Protein AF-A0A450T151-F1 (afdb_monomer_lite)

InterPro domains:
  IPR036610 PEBP-like superfamily [G3DSA:3.90.280.10] (1-53)
  IPR036610 PEBP-like superfamily [SSF49777] (1-51)

Radius of gyration: 15.23 Å; chains: 1; bounding box: 37×18×40 Å

Structure (mmCIF, N/CA/C/O backbone):
data_AF-A0A450T151-F1
#
_entry.id   AF-A0A450T151-F1
#
loop_
_atom_site.group_PDB
_atom_site.id
_atom_site.type_symbol
_atom_site.label_atom_id
_atom_site.label_alt_id
_atom_site.label_comp_id
_atom_site.label_asym_id
_atom_site.label_entity_id
_atom_site.label_seq_id
_atom_site.pdbx_PDB_ins_code
_atom_site.Cartn_x
_atom_site.Cartn_y
_atom_site.Cartn_z
_atom_site.occupancy
_atom_site.B_iso_or_equiv
_atom_site.auth_seq_id
_atom_site.a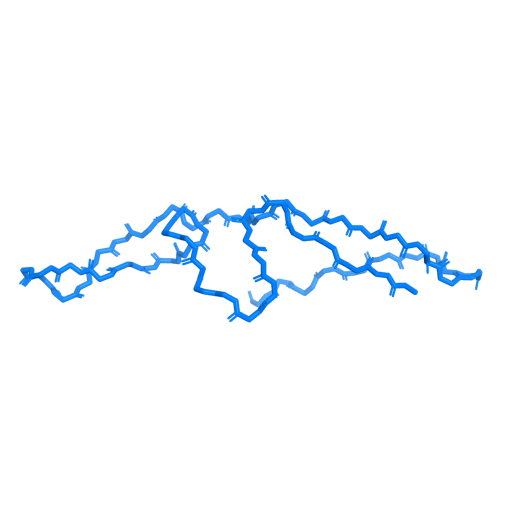uth_comp_id
_atom_site.auth_asym_id
_atom_site.auth_atom_id
_atom_site.pdbx_PDB_model_num
ATOM 1 N N . MET A 1 1 ? 6.057 4.707 -14.909 1.00 91.88 1 MET A N 1
ATOM 2 C CA . MET A 1 1 ? 6.143 4.287 -13.496 1.00 91.88 1 MET A CA 1
ATOM 3 C C . MET A 1 1 ? 4.778 3.862 -13.003 1.00 91.88 1 MET A C 1
ATOM 5 O O . MET A 1 1 ? 3.798 4.524 -13.325 1.00 91.88 1 MET A O 1
ATOM 9 N N . LYS A 1 2 ? 4.725 2.774 -12.235 1.00 94.25 2 LYS A N 1
ATOM 10 C CA . LYS A 1 2 ? 3.530 2.264 -11.555 1.00 94.25 2 LYS A CA 1
ATOM 11 C C . LYS A 1 2 ? 3.895 1.915 -10.113 1.00 94.25 2 LYS A C 1
ATOM 13 O O . LYS A 1 2 ? 4.932 1.292 -9.898 1.00 94.25 2 LYS A O 1
ATOM 18 N N . LEU A 1 3 ? 3.053 2.303 -9.160 1.00 93.75 3 LEU A N 1
ATOM 19 C CA . LEU A 1 3 ? 3.166 1.953 -7.744 1.00 93.75 3 LEU A CA 1
ATOM 20 C C . LEU A 1 3 ? 2.036 0.987 -7.392 1.00 93.75 3 LEU A C 1
ATOM 22 O O . LEU A 1 3 ? 0.887 1.227 -7.758 1.00 93.75 3 LEU A O 1
ATOM 26 N N . THR A 1 4 ? 2.360 -0.093 -6.695 1.00 94.62 4 THR A N 1
ATOM 27 C CA . THR A 1 4 ? 1.386 -1.072 -6.205 1.00 94.62 4 THR A CA 1
ATOM 28 C C . THR A 1 4 ? 1.563 -1.293 -4.711 1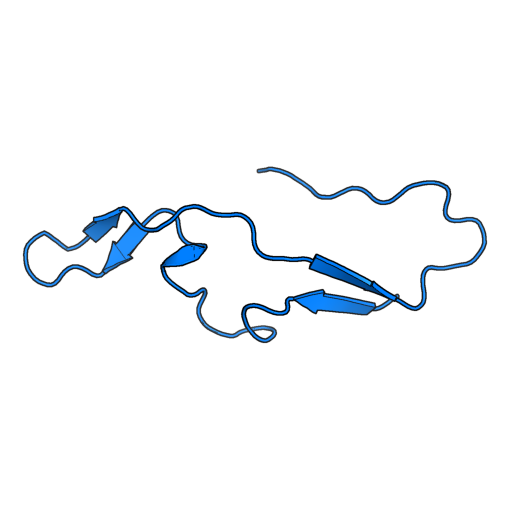.00 94.62 4 THR A C 1
ATOM 30 O O . THR A 1 4 ? 2.693 -1.356 -4.223 1.00 94.62 4 THR A O 1
ATOM 33 N N . CYS A 1 5 ? 0.441 -1.446 -4.014 1.00 94.25 5 CYS A N 1
ATOM 34 C CA . CYS A 1 5 ? 0.358 -1.836 -2.614 1.00 94.25 5 CYS A CA 1
ATOM 35 C C . CYS A 1 5 ? -0.263 -3.235 -2.557 1.00 94.25 5 CYS A C 1
ATOM 37 O O . CYS A 1 5 ? -1.323 -3.449 -3.135 1.00 94.25 5 CYS A O 1
ATOM 39 N N . GLY A 1 6 ? 0.395 -4.193 -1.901 1.00 92.38 6 GLY A N 1
ATOM 40 C CA . GLY A 1 6 ? -0.155 -5.550 -1.754 1.00 92.38 6 GLY A CA 1
ATOM 41 C C . GLY A 1 6 ? -1.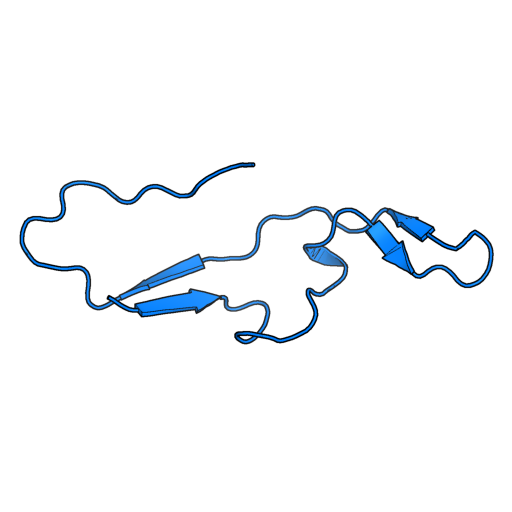256 -5.657 -0.694 1.00 92.38 6 GLY A C 1
ATOM 42 O O . GLY A 1 6 ? -1.907 -6.690 -0.589 1.00 92.38 6 GLY A O 1
ATOM 43 N N . SER A 1 7 ? -1.434 -4.605 0.107 1.00 93.38 7 SER A N 1
ATOM 44 C CA . SER A 1 7 ? -2.302 -4.607 1.284 1.00 93.38 7 SER A CA 1
ATOM 45 C C . SER A 1 7 ? -3.712 -4.075 1.025 1.00 93.38 7 SER A C 1
ATOM 47 O O . SER A 1 7 ? -4.622 -4.395 1.784 1.00 93.38 7 SER A O 1
ATOM 49 N N . PHE A 1 8 ? -3.885 -3.213 0.019 1.00 94.06 8 PHE A N 1
ATOM 50 C CA . PHE A 1 8 ? -5.167 -2.612 -0.357 1.00 94.06 8 PHE A CA 1
ATOM 51 C C . PHE A 1 8 ? -5.070 -1.943 -1.732 1.00 94.06 8 PHE A C 1
ATOM 53 O O . PHE A 1 8 ? -3.992 -1.513 -2.154 1.00 94.06 8 PHE A O 1
ATOM 60 N N . ASP A 1 9 ? -6.213 -1.827 -2.407 1.00 94.19 9 ASP A N 1
ATOM 61 C CA . ASP A 1 9 ? -6.311 -1.207 -3.726 1.00 94.19 9 ASP A CA 1
ATOM 62 C C . ASP A 1 9 ? -6.363 0.324 -3.662 1.00 94.19 9 ASP A C 1
ATOM 64 O O . ASP A 1 9 ? -6.676 0.944 -2.642 1.00 94.19 9 ASP A O 1
ATOM 68 N N . ASN A 1 10 ? -6.079 0.955 -4.801 1.00 94.44 10 ASN A N 1
ATOM 69 C CA . ASN A 1 10 ? -6.172 2.403 -4.932 1.00 94.44 10 ASN A CA 1
ATOM 70 C C . ASN A 1 10 ? -7.603 2.897 -4.647 1.00 94.44 10 ASN A C 1
ATOM 72 O O . ASN A 1 10 ? -8.573 2.328 -5.150 1.00 94.44 10 ASN A O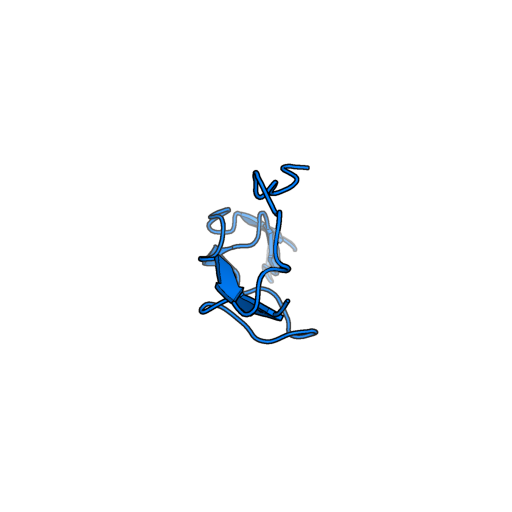 1
ATOM 76 N N . ASN A 1 11 ? -7.720 3.988 -3.886 1.00 94.69 11 ASN A N 1
ATOM 77 C CA . ASN A 1 11 ? -8.987 4.571 -3.424 1.00 94.69 11 ASN A CA 1
ATOM 78 C C . ASN A 1 11 ? -9.867 3.643 -2.564 1.00 94.69 11 ASN A C 1
ATOM 80 O O . ASN A 1 11 ? -11.062 3.904 -2.429 1.00 94.69 11 ASN A O 1
ATOM 84 N N . GLN A 1 12 ? -9.307 2.581 -1.979 1.00 95.19 12 GLN A N 1
ATOM 85 C CA . GLN A 1 12 ? -10.017 1.750 -1.006 1.00 95.19 12 GLN A CA 1
ATOM 86 C C . GLN A 1 12 ? -9.698 2.152 0.440 1.00 95.19 12 GLN A C 1
ATOM 88 O O . GLN A 1 12 ? -8.660 2.770 0.697 1.00 95.19 12 GLN A O 1
ATOM 93 N N . PRO A 1 13 ? -10.577 1.804 1.401 1.00 94.12 13 PRO A N 1
ATOM 94 C CA . PRO A 1 13 ? -10.301 1.997 2.818 1.00 94.12 13 PRO A CA 1
ATOM 95 C C . PRO A 1 13 ? -8.995 1.320 3.244 1.00 94.12 13 PRO A C 1
ATOM 97 O O . PRO A 1 13 ? -8.710 0.189 2.850 1.00 94.12 13 PRO A O 1
ATOM 100 N N . ILE A 1 14 ? -8.222 2.000 4.090 1.00 94.38 14 ILE A N 1
ATOM 101 C CA . ILE A 1 14 ? -6.986 1.450 4.651 1.00 94.38 14 ILE A CA 1
ATOM 102 C C . ILE A 1 14 ? -7.354 0.421 5.733 1.00 94.38 14 ILE A C 1
ATOM 104 O O . ILE A 1 14 ? -8.063 0.772 6.681 1.00 94.38 14 ILE A O 1
ATOM 108 N N . PRO A 1 15 ? -6.872 -0.832 5.642 1.00 95.19 15 PRO A N 1
ATOM 109 C CA . PRO A 1 15 ? -7.087 -1.826 6.686 1.00 95.19 15 PRO A CA 1
ATOM 110 C C . PRO A 1 15 ? -6.487 -1.387 8.023 1.00 95.19 15 PRO A C 1
ATOM 112 O O . PRO A 1 15 ? -5.417 -0.780 8.071 1.00 95.19 15 PRO A O 1
ATOM 115 N N . GLY A 1 16 ? -7.133 -1.777 9.122 1.00 96.06 16 GLY A N 1
ATOM 116 C CA . GLY A 1 16 ? -6.730 -1.393 10.477 1.00 96.06 16 GLY A CA 1
ATOM 117 C C . GLY A 1 16 ? -5.290 -1.741 10.862 1.00 96.06 16 GLY A C 1
ATOM 118 O O . GLY A 1 16 ? -4.698 -1.066 11.698 1.00 96.06 16 GLY A O 1
ATOM 119 N N . GLU A 1 17 ? -4.690 -2.750 10.227 1.00 95.88 17 GLU A N 1
ATOM 120 C CA . GLU A 1 17 ? -3.279 -3.100 10.428 1.00 95.88 17 GLU A CA 1
ATOM 121 C C . GLU A 1 17 ? -2.314 -1.972 10.018 1.00 95.88 17 GLU A C 1
ATOM 123 O O . GLU A 1 17 ? -1.262 -1.804 10.639 1.00 95.88 17 GLU A O 1
ATOM 128 N N . PHE A 1 18 ? -2.680 -1.177 9.010 1.00 95.88 18 PHE A N 1
ATOM 129 C CA . PHE A 1 18 ? -1.861 -0.082 8.478 1.00 95.88 18 PHE A CA 1
ATOM 130 C C . PHE A 1 18 ? -2.354 1.303 8.917 1.00 95.88 18 PHE A C 1
ATOM 132 O O . PHE A 1 18 ? -1.757 2.316 8.564 1.00 95.88 18 PHE A O 1
ATOM 139 N N . ALA A 1 19 ? -3.446 1.362 9.682 1.00 95.12 19 ALA A N 1
ATOM 140 C CA . ALA A 1 19 ? -3.985 2.595 10.237 1.00 95.12 19 ALA A CA 1
ATOM 141 C C . ALA A 1 19 ? -3.445 2.845 11.653 1.00 95.12 19 ALA A C 1
ATOM 143 O O . ALA A 1 19 ? -3.205 1.909 12.418 1.00 95.12 19 ALA A O 1
ATOM 144 N N . PHE A 1 20 ? -3.305 4.119 12.022 1.00 94.75 20 PHE A N 1
ATOM 145 C CA . PHE A 1 20 ? -2.983 4.515 13.397 1.00 94.75 20 PHE A CA 1
ATOM 146 C C . PHE A 1 20 ? -4.148 4.235 14.357 1.00 94.75 20 PHE A C 1
ATOM 148 O O . PHE A 1 20 ? -3.942 3.748 15.466 1.00 94.75 20 PHE A O 1
ATOM 155 N N . CYS A 1 21 ? -5.375 4.489 13.897 1.00 95.25 21 CYS A N 1
ATOM 156 C CA . CYS A 1 21 ? -6.609 4.342 14.657 1.00 95.25 21 CYS A CA 1
ATOM 157 C C . CYS A 1 21 ? -7.680 3.636 13.821 1.00 95.25 21 CYS A C 1
ATOM 159 O O . CYS A 1 21 ? -7.739 3.819 12.604 1.00 95.25 21 CYS A O 1
ATOM 161 N N . ILE A 1 22 ? -8.552 2.881 14.486 1.00 95.88 22 ILE A N 1
ATOM 162 C CA . ILE A 1 22 ? -9.711 2.211 13.888 1.00 95.88 22 ILE A CA 1
ATOM 163 C C . ILE A 1 22 ? -10.995 2.544 14.665 1.00 95.88 22 ILE A C 1
ATOM 165 O O . ILE A 1 22 ? -10.911 2.845 15.859 1.00 95.88 22 ILE A O 1
ATOM 169 N N . PRO A 1 23 ? -12.179 2.494 14.023 1.00 95.19 23 PRO A N 1
ATOM 170 C CA . PRO A 1 23 ? -13.451 2.728 14.704 1.00 95.19 23 PRO A CA 1
ATOM 171 C C . PRO A 1 23 ? -13.699 1.714 15.826 1.00 95.19 23 PRO A C 1
ATOM 173 O O . PRO A 1 23 ? -13.548 0.510 15.618 1.00 95.19 23 PRO A O 1
A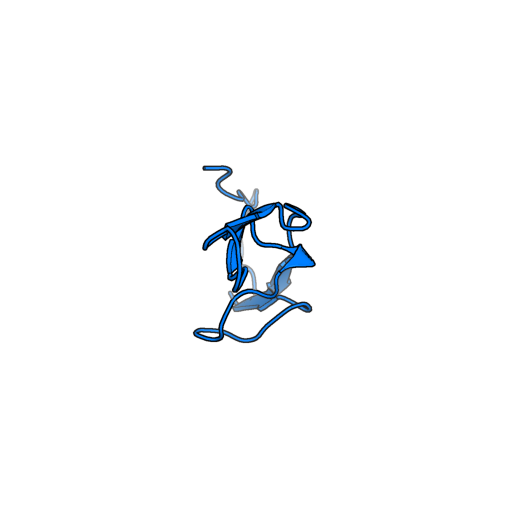TOM 176 N N . ASP A 1 24 ? -14.132 2.201 16.988 1.00 95.06 24 ASP A N 1
ATOM 177 C CA . ASP A 1 24 ? -14.549 1.370 18.122 1.00 95.06 24 ASP A CA 1
ATOM 178 C C . ASP A 1 24 ? -15.967 1.763 18.573 1.00 95.06 24 ASP A C 1
ATOM 180 O O . ASP A 1 24 ? -16.197 2.934 18.876 1.00 95.06 24 ASP A O 1
ATOM 184 N N . PRO A 1 25 ? -16.936 0.835 18.663 1.00 93.56 25 PRO A N 1
ATOM 185 C CA . PRO A 1 25 ? -18.315 1.182 19.019 1.00 93.56 25 PRO A CA 1
ATOM 186 C C . PRO A 1 25 ? -18.485 1.791 20.417 1.00 93.56 25 PRO A C 1
ATOM 188 O O . PRO A 1 25 ? -19.467 2.488 20.658 1.00 93.56 25 PRO A O 1
ATOM 191 N N . LYS A 1 26 ? -17.567 1.512 21.353 1.00 95.44 26 LYS A N 1
ATOM 192 C CA . LYS A 1 26 ? -17.683 1.926 22.758 1.00 95.44 26 LYS A CA 1
ATOM 193 C C . LYS A 1 26 ? -16.921 3.217 23.051 1.00 95.44 26 LYS A C 1
ATOM 195 O O . LYS A 1 26 ? -17.417 4.072 23.774 1.00 95.44 26 LYS A O 1
ATOM 200 N N . ASN A 1 27 ? -15.715 3.337 22.513 1.00 94.00 27 ASN A N 1
ATOM 201 C CA . ASN A 1 27 ? -14.780 4.430 22.774 1.00 94.00 27 ASN A CA 1
ATOM 202 C C . ASN A 1 27 ? -14.649 5.381 21.572 1.00 94.00 27 ASN A C 1
ATOM 204 O O . ASN A 1 27 ? -13.798 6.266 21.580 1.00 94.00 27 ASN A O 1
ATOM 208 N N . HIS A 1 28 ? -15.460 5.174 20.528 1.00 90.56 28 HIS A N 1
ATOM 209 C CA . HIS A 1 28 ? -15.408 5.800 19.200 1.00 90.56 28 HIS A CA 1
ATOM 210 C C . HIS A 1 28 ? -14.154 5.441 18.383 1.00 90.56 28 HIS A C 1
ATOM 212 O O . HIS A 1 28 ? -14.246 5.271 17.166 1.00 90.56 28 HIS A O 1
ATOM 218 N N . VAL A 1 29 ? -12.997 5.273 19.031 1.00 95.19 29 VAL A N 1
ATOM 219 C CA . VAL A 1 29 ? -11.711 4.929 18.413 1.00 95.19 29 VAL A CA 1
ATOM 220 C C . VAL A 1 29 ? -10.905 3.977 19.306 1.00 95.19 29 VAL A C 1
ATOM 222 O O . VAL A 1 29 ? -10.931 4.088 20.530 1.00 95.19 29 VAL A O 1
ATOM 225 N N . THR A 1 30 ? -10.133 3.081 18.690 1.00 96.12 30 THR A N 1
ATOM 226 C CA . THR A 1 30 ? -9.028 2.344 19.327 1.00 96.12 30 THR A CA 1
ATOM 227 C C . THR A 1 30 ? -7.786 2.342 18.427 1.00 96.12 30 THR A C 1
ATOM 229 O O . THR A 1 30 ? -7.871 2.700 17.250 1.00 96.12 30 THR A O 1
ATOM 232 N N . LEU A 1 31 ? -6.619 1.975 18.963 1.00 95.94 31 LEU A N 1
ATOM 233 C CA . LEU A 1 31 ? -5.367 1.945 18.200 1.00 95.94 31 LEU A CA 1
ATOM 234 C C . LEU A 1 31 ? -5.358 0.793 17.187 1.00 95.94 31 LEU A C 1
ATOM 236 O O . LEU A 1 31 ? -5.727 -0.339 17.501 1.00 95.94 31 LEU A O 1
ATOM 240 N N . GLY A 1 32 ? -4.919 1.107 15.970 1.00 94.75 32 GLY A N 1
ATOM 241 C CA . GLY A 1 32 ? -4.653 0.138 14.913 1.00 94.75 32 GLY A CA 1
ATOM 242 C C . GLY A 1 32 ? -3.229 -0.418 14.978 1.00 94.75 32 GLY A C 1
ATOM 243 O O . GLY A 1 32 ? -2.469 -0.160 15.913 1.00 94.75 32 GLY A O 1
ATOM 244 N N . GLY A 1 33 ? -2.854 -1.190 13.958 1.00 96.38 33 GLY A N 1
ATOM 245 C CA . GLY A 1 33 ? -1.526 -1.805 13.882 1.00 96.38 33 GLY A CA 1
ATOM 246 C C . GLY A 1 33 ? -0.401 -0.814 13.574 1.00 96.38 33 GLY A C 1
ATOM 247 O O . GLY A 1 33 ? 0.751 -1.095 13.903 1.00 96.38 33 GLY A O 1
ATOM 248 N N . ASN A 1 34 ? -0.725 0.333 12.964 1.00 94.94 34 ASN A N 1
ATOM 249 C CA . ASN A 1 34 ? 0.213 1.394 12.588 1.00 94.94 34 ASN A CA 1
ATOM 250 C C . ASN A 1 34 ? 1.471 0.890 11.847 1.00 94.94 34 ASN A C 1
ATOM 252 O O . ASN A 1 34 ? 2.582 1.387 12.054 1.00 94.94 34 ASN A O 1
ATOM 256 N N . LYS A 1 35 ? 1.315 -0.140 11.009 1.00 94.00 35 LYS A N 1
ATOM 257 C CA . LYS A 1 35 ? 2.396 -0.664 10.169 1.00 94.00 35 LYS A CA 1
ATOM 258 C C . LYS A 1 35 ? 2.413 0.051 8.823 1.00 94.00 35 LYS A C 1
ATOM 260 O O . LYS A 1 35 ? 1.374 0.412 8.284 1.00 94.00 35 LYS A O 1
ATOM 265 N N . ASN A 1 36 ? 3.591 0.171 8.223 1.00 93.00 36 ASN A N 1
ATOM 266 C CA . ASN A 1 36 ? 3.691 0.633 6.841 1.00 93.00 36 ASN A CA 1
ATOM 267 C C . ASN A 1 36 ? 3.355 -0.526 5.888 1.00 93.00 36 ASN A C 1
ATOM 269 O O . ASN A 1 36 ? 3.926 -1.609 6.049 1.00 93.00 36 ASN A O 1
ATOM 273 N N . PRO A 1 37 ? 2.469 -0.331 4.895 1.00 93.69 37 PRO A N 1
ATOM 274 C CA . PRO A 1 37 ? 2.165 -1.370 3.921 1.00 93.69 37 PRO A CA 1
ATOM 275 C C . PRO A 1 37 ? 3.352 -1.625 2.988 1.00 93.69 37 PRO A C 1
ATOM 277 O O . PRO A 1 37 ? 4.220 -0.769 2.791 1.00 93.69 37 PRO A O 1
ATOM 280 N N . ALA A 1 38 ? 3.376 -2.808 2.377 1.00 93.19 38 ALA A N 1
ATOM 281 C CA . ALA A 1 38 ? 4.377 -3.139 1.373 1.00 93.19 38 ALA A CA 1
ATOM 282 C C . ALA A 1 38 ? 4.101 -2.367 0.075 1.00 93.19 38 ALA A C 1
ATOM 284 O O . ALA A 1 38 ? 3.042 -2.518 -0.537 1.00 93.19 38 ALA A O 1
ATOM 285 N N . LEU A 1 39 ? 5.076 -1.565 -0.352 1.00 94.00 39 LEU A N 1
ATOM 286 C CA . LEU A 1 39 ? 5.026 -0.778 -1.581 1.00 94.00 39 LEU A CA 1
ATOM 287 C C . LEU A 1 39 ? 5.996 -1.350 -2.616 1.00 94.00 39 LEU A C 1
ATOM 289 O O . LEU A 1 39 ? 7.110 -1.754 -2.287 1.00 94.00 39 LEU A O 1
ATOM 293 N N . SER A 1 40 ? 5.579 -1.393 -3.878 1.00 94.62 40 SER A N 1
ATOM 294 C CA . SER A 1 40 ? 6.407 -1.869 -4.992 1.00 94.62 40 SER A CA 1
ATOM 295 C C . SER A 1 40 ? 6.290 -0.943 -6.195 1.00 94.62 40 SER A C 1
ATOM 297 O O . SER A 1 40 ? 5.189 -0.562 -6.590 1.00 94.62 40 SER A O 1
ATOM 299 N N . TRP A 1 41 ? 7.427 -0.615 -6.807 1.00 94.56 41 TRP A N 1
ATOM 300 C CA . TRP A 1 41 ? 7.510 0.238 -7.990 1.00 94.56 41 TRP A CA 1
ATOM 301 C C . TRP A 1 41 ? 7.888 -0.591 -9.214 1.00 94.56 41 TRP A C 1
ATOM 303 O O . TRP A 1 41 ? 8.746 -1.469 -9.146 1.00 94.56 41 TRP A O 1
ATOM 313 N N . ARG A 1 42 ? 7.267 -0.287 -10.352 1.00 95.31 42 ARG A N 1
ATOM 314 C CA . ARG A 1 42 ? 7.595 -0.849 -11.670 1.00 95.31 42 ARG A CA 1
ATOM 315 C C . ARG A 1 42 ? 7.643 0.252 -12.723 1.00 95.31 42 ARG A C 1
ATOM 317 O O . ARG A 1 42 ? 7.158 1.364 -12.496 1.00 95.31 42 ARG A O 1
ATOM 324 N N . ASP A 1 43 ? 8.217 -0.060 -13.881 1.00 96.31 43 ASP A N 1
ATOM 325 C CA . ASP A 1 43 ? 8.321 0.853 -15.028 1.00 96.31 43 ASP A CA 1
ATOM 326 C C . ASP A 1 43 ? 8.963 2.205 -14.646 1.00 96.31 43 ASP A C 1
ATOM 328 O O . ASP A 1 43 ? 8.460 3.279 -15.000 1.00 96.31 43 ASP A O 1
ATOM 332 N N . VAL A 1 44 ? 10.019 2.164 -13.825 1.00 96.06 44 VAL A N 1
ATOM 333 C CA . VAL A 1 44 ? 10.746 3.356 -13.363 1.00 96.06 44 VAL A CA 1
ATOM 334 C C . VAL A 1 44 ? 11.463 4.004 -14.563 1.00 96.06 44 VAL A C 1
ATOM 336 O O . VAL A 1 44 ? 12.104 3.278 -15.323 1.00 96.06 44 VAL A O 1
ATOM 339 N N . PRO A 1 45 ? 11.364 5.334 -14.779 1.00 96.69 45 PRO A N 1
ATOM 340 C CA . PRO A 1 45 ? 11.972 5.992 -15.935 1.00 96.69 45 PRO A CA 1
ATOM 341 C C . PRO A 1 45 ? 13.492 5.813 -15.996 1.00 96.69 45 PRO A C 1
ATOM 343 O O . PRO A 1 45 ? 14.169 5.779 -14.962 1.00 96.69 45 PRO A O 1
ATOM 346 N N . ALA A 1 46 ? 14.034 5.763 -17.214 1.00 96.62 46 ALA A N 1
ATOM 347 C CA . ALA A 1 46 ? 15.474 5.696 -17.433 1.00 96.62 46 ALA A CA 1
ATOM 348 C C . ALA A 1 46 ? 16.184 6.910 -16.806 1.00 96.62 46 ALA A C 1
ATOM 350 O O . ALA A 1 46 ? 15.680 8.030 -16.847 1.00 96.62 46 ALA A O 1
ATOM 351 N N . GLY A 1 47 ? 17.353 6.679 -16.207 1.00 96.81 47 GLY A N 1
ATOM 352 C CA . GLY A 1 47 ? 18.118 7.720 -15.513 1.00 96.81 47 GLY A CA 1
ATOM 353 C C . GLY A 1 47 ? 17.682 8.001 -14.069 1.00 96.81 47 GLY A C 1
ATOM 354 O O . GLY A 1 47 ? 18.298 8.843 -13.417 1.00 96.81 47 GLY A O 1
ATOM 355 N N . THR A 1 48 ? 16.677 7.292 -13.537 1.00 96.12 48 THR A N 1
ATOM 356 C CA . THR A 1 48 ? 16.311 7.379 -12.112 1.00 96.12 48 THR A CA 1
ATOM 357 C C . THR A 1 48 ? 17.456 6.871 -11.234 1.00 96.12 48 THR A C 1
ATOM 359 O O . THR A 1 48 ? 17.903 5.737 -11.390 1.00 96.12 48 THR A O 1
ATOM 362 N N . LYS A 1 49 ? 17.928 7.708 -10.302 1.00 96.25 49 LYS A N 1
ATOM 363 C CA . LYS A 1 49 ? 19.061 7.394 -9.407 1.00 96.25 49 LYS A CA 1
ATOM 364 C C . LYS A 1 49 ? 18.638 6.990 -7.995 1.00 96.2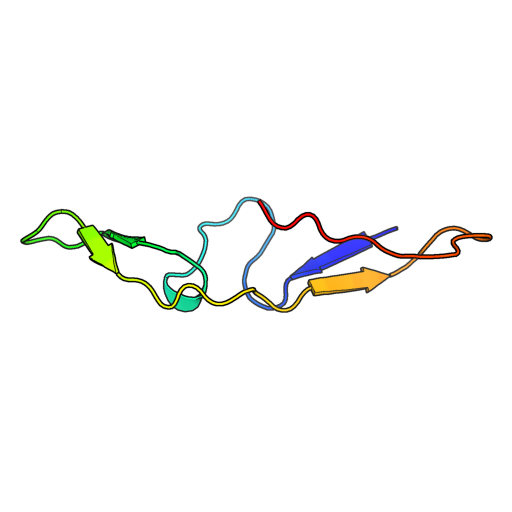5 49 LYS A C 1
ATOM 366 O O . LYS A 1 49 ? 19.436 6.421 -7.260 1.00 96.25 49 LYS A O 1
ATOM 371 N N . SER A 1 50 ? 17.405 7.297 -7.606 1.00 95.25 50 SER A N 1
ATOM 372 C CA . SER A 1 50 ? 16.864 6.992 -6.284 1.00 95.25 50 SER A CA 1
ATOM 373 C C . SER A 1 50 ? 15.336 6.980 -6.308 1.00 95.25 50 SER A C 1
ATOM 375 O O . SER A 1 50 ? 14.710 7.581 -7.182 1.00 95.25 50 SER A O 1
ATOM 377 N N . LEU A 1 51 ? 14.739 6.291 -5.334 1.00 93.06 51 LEU A N 1
ATOM 378 C CA . LEU A 1 51 ? 13.310 6.343 -5.030 1.00 93.06 51 LEU A CA 1
ATOM 379 C C . LEU A 1 51 ? 13.155 6.870 -3.602 1.00 93.06 51 LEU A C 1
ATOM 381 O O . LEU A 1 51 ? 13.814 6.379 -2.688 1.00 93.06 51 LEU A O 1
ATOM 385 N N . GLY A 1 52 ? 12.303 7.875 -3.418 1.00 89.06 52 GLY A N 1
ATOM 386 C CA . GLY A 1 52 ? 11.961 8.419 -2.108 1.00 89.06 52 GLY A CA 1
ATOM 387 C C . GLY A 1 52 ? 10.544 8.017 -1.718 1.00 89.06 52 GLY A C 1
ATOM 388 O O . GLY A 1 52 ? 9.628 8.120 -2.532 1.00 89.06 52 GLY A O 1
ATOM 389 N N . ALA A 1 53 ? 10.362 7.586 -0.474 1.00 84.19 53 ALA A N 1
ATOM 390 C CA . ALA A 1 53 ? 9.050 7.485 0.150 1.00 84.19 53 ALA A CA 1
ATOM 391 C C . ALA A 1 53 ? 8.940 8.601 1.193 1.00 84.19 53 ALA A C 1
ATOM 393 O O . ALA A 1 53 ? 9.817 8.740 2.045 1.00 84.19 53 ALA A O 1
ATOM 394 N N . CYS A 1 54 ? 7.886 9.411 1.110 1.00 77.25 54 CYS A N 1
ATOM 395 C CA . CYS A 1 54 ? 7.628 10.437 2.113 1.00 77.25 54 CYS A CA 1
ATOM 396 C C . CYS A 1 54 ? 7.120 9.755 3.390 1.00 77.25 54 CYS A C 1
ATOM 398 O O . CYS A 1 54 ? 6.056 9.135 3.370 1.00 77.25 54 CYS A O 1
ATOM 400 N N . ARG A 1 55 ? 7.884 9.844 4.485 1.00 61.66 55 ARG A N 1
ATOM 401 C CA . ARG A 1 55 ? 7.331 9.655 5.830 1.00 61.66 55 ARG A CA 1
ATOM 402 C C . ARG A 1 55 ? 6.749 11.000 6.246 1.00 61.66 55 ARG A C 1
ATOM 404 O O . ARG A 1 55 ? 7.503 11.966 6.329 1.00 61.66 55 ARG A O 1
ATOM 411 N N . THR A 1 56 ? 5.432 11.046 6.425 1.00 48.56 56 THR A N 1
ATOM 412 C CA . THR A 1 56 ? 4.745 12.154 7.102 1.00 48.56 56 THR A CA 1
ATOM 413 C C . THR A 1 56 ? 5.274 12.334 8.513 1.00 48.56 56 THR A C 1
ATOM 415 O O . THR A 1 56 ? 5.543 11.286 9.148 1.00 48.56 56 THR A O 1
#

pLDDT: mean 92.73, std 7.94, range [48.56, 96.81]

Organism: NCBI:txid2126562

Secondary structure (DSSP, 8-state):
-EEEESSS-TTSPPPTTT-SEEEETTTEEEE---PPPPEEEESPPTT---------

Foldseek 3Di:
DDKDFPQDDPPDDHDQLCDQWDQDPPPRIDGGNVDHTDMDDDPDDPPDPDDDDDDD

Sequence (56 aa):
MKLTCGSFDNNQPIPGEFAFCIPDPKNHVTLGGNKNPALSWRDVPAGTKSLGACRT